Protein AF-A0A1G9QWI4-F1 (afdb_monomer_lite)

Foldseek 3Di:
DDDDDDDDDDDVRDDDDDDDDDDDPPPPPPDPPPDDDDDDDDDDDDDDDPVSVCVVVPDDDDPVVVVVPPDPQAEDEDCAPVPDDQADDASHWYANPVQRWIWGADPVVSDIDTPDGDCVPVDDCPPDDD

Secondary structure (DSSP, 8-state):
----------TTT-------------S-------------PPPPPPPPPHHHHHHHTT--S-HHHHHHHS----EEEESSGGGS-SSPPTT-EEEETTTTEEEEEETTTTEEEEEE--GGGS----PPP-

Sequence (130 aa):
MNELVGNLTDDTASITGNIEENTSFDSSLGAITKGDKGDKGDIGPAGANAYAIAKKNGFIGTESEWLASLHADSFFSYDSLYEFPNIGKFGVIYIDTGSNKTYRWDSENRKYFCVGSDYSDIGVINGGKA

Organism: NCBI:txid349095

pLDDT: mean 74.05, std 20.08, range [32.97, 96.44]

Radius of gyration: 39.09 Å; chains: 1; bounding box: 68×105×40 Å

Structure (mmCIF, N/CA/C/O backbone):
data_AF-A0A1G9QWI4-F1
#
_entry.id   AF-A0A1G9QWI4-F1
#
loop_
_atom_site.group_PDB
_atom_site.id
_atom_site.type_symbol
_atom_site.label_atom_id
_atom_site.label_alt_id
_atom_site.label_comp_id
_atom_site.label_asym_id
_atom_site.label_entity_id
_atom_site.label_seq_id
_atom_site.pdbx_PDB_ins_code
_atom_site.Cartn_x
_atom_site.Cartn_y
_atom_site.Cartn_z
_atom_site.occupancy
_atom_site.B_iso_or_equiv
_atom_site.auth_seq_id
_atom_site.auth_comp_id
_atom_site.auth_asym_id
_atom_site.auth_atom_id
_atom_site.pdbx_PDB_model_num
ATOM 1 N N . MET A 1 1 ? 49.240 -89.897 6.640 1.00 35.22 1 MET A N 1
ATOM 2 C CA . MET A 1 1 ? 50.177 -88.759 6.526 1.00 35.22 1 MET A CA 1
ATOM 3 C C . MET A 1 1 ? 49.538 -87.578 7.230 1.00 35.22 1 MET A C 1
ATOM 5 O O . MET A 1 1 ? 48.318 -87.545 7.242 1.00 35.22 1 MET A O 1
ATOM 9 N N . ASN A 1 2 ? 50.375 -86.729 7.827 1.00 35.69 2 ASN A N 1
ATOM 10 C CA . ASN A 1 2 ? 50.192 -85.384 8.395 1.00 35.69 2 ASN A CA 1
ATOM 11 C C . ASN A 1 2 ? 48.796 -84.744 8.521 1.00 35.69 2 ASN A C 1
ATOM 13 O O . ASN A 1 2 ? 47.988 -84.857 7.609 1.00 35.69 2 ASN A O 1
ATOM 17 N N . GLU A 1 3 ? 48.505 -83.864 9.485 1.00 32.97 3 GLU A N 1
ATOM 18 C CA . GLU A 1 3 ? 49.065 -83.387 10.785 1.00 32.97 3 GLU A CA 1
ATOM 19 C C . GLU A 1 3 ? 48.497 -81.955 10.952 1.00 32.97 3 GLU A C 1
ATOM 21 O O . GLU A 1 3 ? 48.412 -81.257 9.946 1.00 32.97 3 GLU A O 1
ATOM 26 N N . LEU A 1 4 ? 48.193 -81.507 12.184 1.00 38.72 4 LEU A N 1
ATOM 27 C CA . LEU A 1 4 ? 47.705 -80.151 12.558 1.00 38.72 4 LEU A CA 1
ATOM 28 C C . LEU A 1 4 ? 46.364 -79.712 11.901 1.00 38.72 4 LEU A C 1
ATOM 30 O O . LEU A 1 4 ? 46.185 -79.790 10.694 1.00 38.72 4 LEU A O 1
ATOM 34 N N . VAL A 1 5 ? 45.305 -79.265 12.591 1.00 37.03 5 VAL A N 1
ATOM 35 C CA . VAL A 1 5 ? 45.060 -78.762 13.967 1.00 37.03 5 VAL A CA 1
ATOM 36 C C . VAL A 1 5 ? 45.597 -77.350 14.269 1.00 37.03 5 VAL A C 1
ATOM 38 O O . VAL A 1 5 ? 46.803 -77.151 14.367 1.00 37.03 5 VAL A O 1
ATOM 41 N N . GLY A 1 6 ? 44.665 -76.418 14.535 1.00 33.38 6 GLY A N 1
ATOM 42 C CA . GLY A 1 6 ? 44.889 -75.083 15.125 1.00 33.38 6 GLY A CA 1
ATOM 43 C C . GLY A 1 6 ? 44.715 -73.897 14.152 1.00 33.38 6 GLY A C 1
ATOM 44 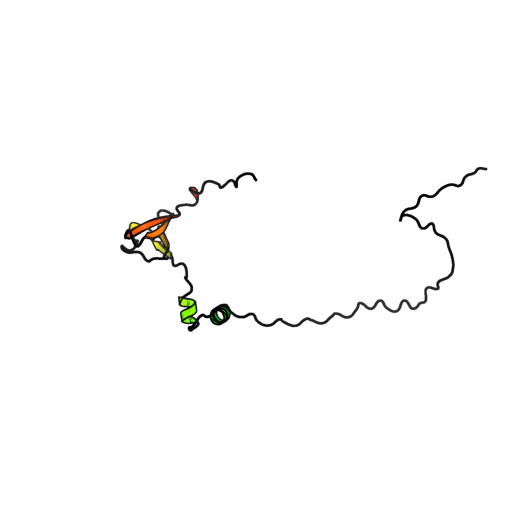O O . GLY A 1 6 ? 45.143 -73.986 13.008 1.00 33.38 6 GLY A O 1
ATOM 45 N N . ASN A 1 7 ? 44.121 -72.754 14.533 1.00 35.88 7 ASN A N 1
ATOM 46 C CA . ASN A 1 7 ? 43.330 -72.440 15.738 1.00 35.88 7 ASN A CA 1
ATOM 47 C C . ASN A 1 7 ? 42.361 -71.247 15.491 1.00 35.88 7 ASN A C 1
ATOM 49 O O . ASN A 1 7 ? 42.509 -70.524 14.510 1.00 35.88 7 ASN A O 1
ATOM 53 N N . LEU A 1 8 ? 41.387 -71.056 16.389 1.00 44.28 8 LEU A N 1
ATOM 54 C CA . LEU A 1 8 ? 40.359 -70.002 16.404 1.00 44.28 8 LEU A CA 1
ATOM 55 C C . LEU A 1 8 ? 40.906 -68.587 16.701 1.00 44.28 8 LEU A C 1
ATOM 57 O O . LEU A 1 8 ? 41.891 -68.468 17.432 1.00 44.28 8 LEU A O 1
ATOM 61 N N . THR A 1 9 ? 40.150 -67.554 16.285 1.00 36.25 9 THR A N 1
ATOM 62 C CA . THR A 1 9 ? 39.983 -66.270 17.015 1.00 36.25 9 THR A CA 1
ATOM 63 C C . THR A 1 9 ? 38.593 -65.635 16.784 1.00 36.25 9 THR A C 1
ATOM 65 O O . THR A 1 9 ? 38.398 -64.908 15.814 1.00 36.25 9 THR A O 1
ATOM 68 N N . ASP A 1 10 ? 37.655 -65.906 17.691 1.00 41.47 10 ASP A N 1
ATOM 69 C CA . ASP A 1 10 ? 36.725 -64.971 18.358 1.00 41.47 10 ASP A CA 1
ATOM 70 C C . ASP A 1 10 ? 36.099 -63.780 17.578 1.00 41.47 10 ASP A C 1
ATOM 72 O O . ASP A 1 10 ? 35.538 -63.974 16.497 1.00 41.47 10 ASP A O 1
ATOM 76 N N . ASP A 1 11 ? 35.954 -62.627 18.257 1.00 44.84 11 ASP A N 1
ATOM 77 C CA . ASP A 1 11 ? 34.680 -61.872 18.341 1.00 44.84 11 ASP A CA 1
ATOM 78 C C . ASP A 1 11 ? 33.480 -62.833 18.624 1.00 44.84 11 ASP A C 1
ATOM 80 O O . ASP A 1 11 ? 33.715 -63.965 19.034 1.00 44.84 11 ASP A O 1
ATOM 84 N N . THR A 1 12 ? 32.170 -62.569 18.536 1.00 55.62 12 THR A N 1
ATOM 85 C CA . THR A 1 12 ? 31.310 -61.467 18.039 1.00 55.62 12 THR A CA 1
ATOM 86 C C . THR A 1 12 ? 31.007 -61.280 16.529 1.00 55.62 12 THR A C 1
ATOM 88 O O . THR A 1 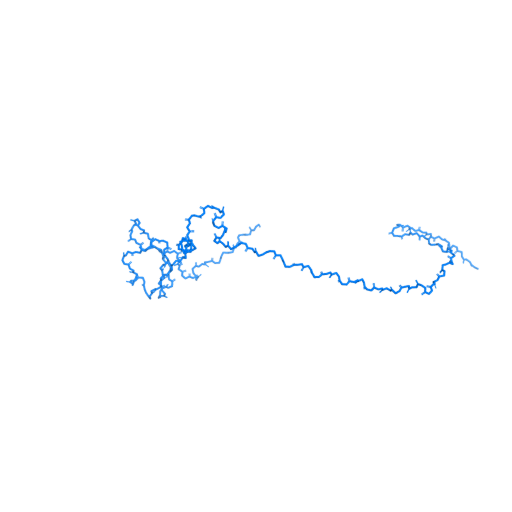12 ? 30.211 -60.405 16.205 1.00 55.62 12 THR A O 1
ATOM 91 N N . ALA A 1 13 ? 31.475 -62.037 15.530 1.00 48.34 13 ALA A N 1
ATOM 92 C CA . ALA A 1 13 ? 32.462 -63.115 15.493 1.00 48.34 13 ALA A CA 1
ATOM 93 C C . ALA A 1 13 ? 31.898 -64.488 15.893 1.00 48.34 13 ALA A C 1
ATOM 95 O O . ALA A 1 13 ? 30.806 -64.880 15.477 1.00 48.34 13 ALA A O 1
ATOM 96 N N . SER A 1 14 ? 32.684 -65.246 16.653 1.00 53.56 14 SER A N 1
ATOM 97 C CA . SER A 1 14 ? 32.444 -66.656 16.952 1.00 53.56 14 SER A CA 1
ATOM 98 C C . SER A 1 14 ? 31.492 -66.898 18.133 1.00 53.56 14 SER A C 1
ATOM 100 O O . SER A 1 14 ? 31.724 -66.450 19.250 1.00 53.56 14 SER A O 1
ATOM 102 N N . ILE A 1 15 ? 30.517 -67.787 17.932 1.00 45.94 15 ILE A N 1
ATOM 103 C CA . ILE A 1 15 ? 30.419 -68.969 18.800 1.00 45.94 15 ILE A CA 1
ATOM 104 C C . ILE A 1 15 ? 30.689 -70.164 17.890 1.00 45.94 15 ILE A C 1
ATOM 106 O O . ILE A 1 15 ? 29.930 -70.432 16.959 1.00 45.94 15 ILE A O 1
ATOM 110 N N . THR A 1 16 ? 31.814 -70.842 18.113 1.00 41.06 16 THR A N 1
ATOM 111 C CA . THR A 1 16 ? 32.189 -72.035 17.348 1.00 41.06 16 THR A CA 1
ATOM 112 C C . THR A 1 16 ? 31.158 -73.129 17.601 1.00 41.06 16 THR A C 1
ATOM 114 O O . THR A 1 16 ? 30.906 -73.495 18.746 1.00 41.06 16 THR A O 1
ATOM 117 N N . GLY A 1 17 ? 30.521 -73.608 16.535 1.00 48.50 17 GLY A N 1
ATOM 118 C CA . GLY A 1 17 ? 29.374 -74.498 16.663 1.00 48.50 17 GLY A CA 1
ATOM 119 C C . GLY A 1 17 ? 29.733 -75.907 17.132 1.00 48.50 17 GLY A C 1
ATOM 120 O O . GLY A 1 17 ? 30.796 -76.430 16.810 1.00 48.50 17 GLY A O 1
ATOM 121 N N . ASN A 1 18 ? 28.765 -76.538 17.791 1.00 42.44 18 ASN A N 1
ATOM 122 C CA . ASN A 1 18 ? 28.337 -77.904 17.494 1.00 42.44 18 ASN A CA 1
ATOM 123 C C . ASN A 1 18 ? 26.785 -77.915 17.501 1.00 42.44 18 ASN A C 1
ATOM 125 O O . ASN A 1 18 ? 26.181 -76.992 18.046 1.00 42.44 18 ASN A O 1
ATOM 129 N N . ILE A 1 19 ? 26.090 -78.741 16.702 1.00 52.41 19 ILE A N 1
ATOM 130 C CA . ILE A 1 19 ? 25.562 -80.074 17.094 1.00 52.41 19 ILE A CA 1
ATOM 131 C C . ILE A 1 19 ? 25.027 -80.018 18.552 1.00 52.41 19 ILE A C 1
ATOM 133 O O . ILE A 1 19 ? 25.783 -79.708 19.464 1.00 52.41 19 ILE A O 1
ATOM 137 N N . GLU A 1 20 ? 23.734 -80.211 18.835 1.00 44.50 20 GLU A N 1
ATOM 138 C CA . GLU A 1 20 ? 23.021 -81.490 18.676 1.00 44.50 20 GLU A CA 1
ATOM 139 C C . GLU A 1 20 ? 21.475 -81.382 18.603 1.00 44.50 20 GLU A C 1
ATOM 141 O O . GLU A 1 20 ? 20.886 -80.324 18.787 1.00 44.50 20 GLU A O 1
ATOM 146 N N . GLU A 1 21 ? 20.855 -82.531 18.306 1.00 41.28 21 GLU A N 1
ATOM 147 C CA . GLU A 1 21 ? 19.443 -82.908 18.510 1.00 41.28 21 GLU A CA 1
ATOM 148 C C . GLU A 1 21 ? 18.291 -82.111 17.846 1.00 41.28 21 GLU A C 1
ATOM 150 O O . GLU A 1 21 ? 17.781 -81.102 18.320 1.00 41.28 21 GLU A O 1
ATOM 155 N N . ASN A 1 22 ? 17.732 -82.751 16.810 1.00 52.22 22 ASN A N 1
ATOM 156 C CA . ASN A 1 22 ? 16.333 -83.205 16.812 1.00 52.22 22 ASN A CA 1
ATOM 157 C C . ASN A 1 22 ? 15.254 -82.200 17.275 1.00 52.22 22 ASN A C 1
ATOM 159 O O . ASN A 1 22 ? 14.588 -82.401 18.291 1.00 52.22 22 ASN A O 1
ATOM 163 N N . THR A 1 23 ? 14.980 -81.185 16.454 1.00 42.31 23 THR A N 1
ATOM 164 C CA . THR A 1 23 ? 13.684 -80.491 16.481 1.00 42.31 23 THR A CA 1
ATOM 165 C C . THR A 1 23 ? 12.897 -80.790 15.210 1.00 42.31 23 THR A C 1
ATOM 167 O O . THR A 1 23 ? 13.210 -80.320 14.117 1.00 42.31 23 THR A O 1
ATOM 170 N N . SER A 1 24 ? 11.857 -81.611 15.364 1.00 50.69 24 SER A N 1
ATOM 171 C CA . SER A 1 24 ? 10.860 -81.879 14.332 1.00 50.69 24 SER A CA 1
ATOM 172 C C . SER A 1 24 ? 10.283 -80.571 13.791 1.00 50.69 24 SER A C 1
ATOM 174 O O . SER A 1 24 ? 9.655 -79.822 14.540 1.00 50.69 24 SER A O 1
ATOM 176 N N . PHE A 1 25 ? 10.411 -80.331 12.485 1.00 50.22 25 PHE A N 1
ATOM 177 C CA . PHE A 1 25 ? 9.554 -79.362 11.804 1.00 50.22 25 PHE A CA 1
ATOM 178 C C . PHE A 1 25 ? 8.142 -79.944 11.721 1.00 50.22 25 PHE A C 1
ATOM 180 O O . PHE A 1 25 ? 7.786 -80.641 10.771 1.00 50.22 25 PHE A O 1
ATOM 187 N N . ASP A 1 26 ? 7.358 -79.690 12.768 1.00 52.47 26 ASP A N 1
ATOM 188 C CA . ASP A 1 26 ? 5.923 -79.926 12.760 1.00 52.47 26 ASP A CA 1
ATOM 189 C C . ASP A 1 26 ? 5.293 -79.185 11.569 1.00 52.47 26 ASP A C 1
ATOM 191 O O . ASP A 1 26 ? 5.555 -78.008 11.315 1.00 52.47 26 ASP A O 1
ATOM 195 N N . SER A 1 27 ? 4.412 -79.896 10.869 1.00 50.78 27 SER A N 1
ATOM 196 C CA . SER A 1 27 ? 3.423 -79.369 9.929 1.00 50.78 27 SER A CA 1
ATOM 197 C C . SER A 1 27 ? 2.663 -78.123 10.410 1.00 50.78 27 SER A C 1
ATOM 199 O O . SER A 1 27 ? 2.162 -77.369 9.576 1.00 50.78 27 SER A O 1
ATOM 201 N N . SER A 1 28 ? 2.615 -77.864 11.720 1.00 54.19 28 SER A N 1
ATOM 202 C CA . SER A 1 28 ? 2.147 -76.622 12.344 1.00 54.19 28 SER A CA 1
ATOM 203 C C . SER A 1 28 ? 3.071 -75.407 12.111 1.00 54.19 28 SER A C 1
ATOM 205 O O . SER A 1 28 ? 3.272 -74.567 12.990 1.00 54.19 28 SER A O 1
ATOM 207 N N . LEU A 1 29 ? 3.524 -75.207 10.867 1.00 50.19 29 LEU A N 1
ATOM 208 C CA . LEU A 1 29 ? 3.695 -73.858 10.315 1.00 50.19 29 LEU A CA 1
ATOM 209 C C . LEU A 1 29 ? 2.299 -73.248 10.104 1.00 50.19 29 LEU A C 1
ATOM 211 O O . LEU A 1 29 ? 1.847 -73.010 8.981 1.00 50.19 29 LEU A O 1
ATOM 215 N N . GLY A 1 30 ? 1.597 -73.046 11.227 1.00 49.97 30 GLY A N 1
ATOM 216 C CA . GLY A 1 30 ? 0.297 -72.398 11.293 1.00 49.97 30 GLY A CA 1
ATOM 217 C C . GLY A 1 30 ? 0.368 -71.085 10.530 1.00 49.97 30 GLY A C 1
ATOM 218 O O . GLY A 1 30 ? 1.342 -70.344 10.674 1.00 49.97 30 GLY A O 1
ATOM 219 N N . ALA A 1 31 ? -0.614 -70.868 9.652 1.00 52.22 31 ALA A N 1
ATOM 220 C CA . ALA A 1 31 ? -0.507 -69.901 8.568 1.00 52.22 31 ALA A CA 1
ATOM 221 C C . ALA A 1 31 ? 0.073 -68.567 9.051 1.00 52.22 31 ALA A C 1
ATOM 223 O O . ALA A 1 31 ? -0.434 -67.983 10.008 1.00 52.22 31 ALA A O 1
ATOM 224 N N . ILE A 1 32 ? 1.101 -68.073 8.352 1.00 51.06 32 ILE A N 1
ATOM 225 C CA . ILE A 1 32 ? 1.637 -66.717 8.520 1.00 51.06 32 ILE A CA 1
ATOM 226 C C . ILE A 1 32 ? 0.595 -65.700 8.040 1.00 51.06 32 ILE A C 1
ATOM 228 O O . ILE A 1 32 ? 0.705 -65.087 6.977 1.00 51.06 32 ILE A O 1
ATOM 232 N N . THR A 1 33 ? -0.472 -65.571 8.827 1.00 48.81 33 THR A N 1
ATOM 233 C CA . THR A 1 33 ? -1.579 -64.656 8.618 1.00 48.81 33 THR A CA 1
ATOM 234 C C . THR A 1 33 ? -1.020 -63.251 8.641 1.00 48.81 33 THR A C 1
ATOM 236 O O . THR A 1 33 ? -0.594 -62.747 9.682 1.00 48.81 33 THR A O 1
ATOM 239 N N . LYS A 1 34 ? -1.016 -62.622 7.467 1.00 66.06 34 LYS A N 1
ATOM 240 C CA . LYS A 1 34 ? -0.774 -61.193 7.319 1.00 66.06 34 LYS A CA 1
ATOM 241 C C . LYS A 1 34 ? -1.714 -60.466 8.280 1.00 66.06 34 LYS A C 1
ATOM 243 O O . LYS A 1 34 ? -2.921 -60.507 8.064 1.00 66.06 34 LYS A O 1
ATOM 248 N N . GLY A 1 35 ? -1.145 -59.869 9.329 1.00 67.12 35 GLY A N 1
ATOM 249 C CA . GLY A 1 35 ? -1.910 -59.248 10.408 1.00 67.12 35 GLY A CA 1
ATOM 250 C C . GLY A 1 35 ? -2.945 -58.263 9.874 1.00 67.12 35 GLY A C 1
ATOM 251 O O . GLY A 1 35 ? -2.697 -57.589 8.865 1.00 67.12 35 GLY A O 1
ATOM 252 N N . ASP A 1 36 ? -4.101 -58.223 10.535 1.00 76.75 36 ASP A N 1
ATOM 253 C CA . ASP A 1 36 ? -5.253 -57.465 10.068 1.00 76.75 36 ASP A CA 1
ATOM 254 C C . ASP A 1 36 ? -4.907 -56.003 9.796 1.00 76.75 36 ASP A C 1
ATOM 256 O O . ASP A 1 36 ? -4.089 -55.367 10.472 1.00 76.75 36 ASP A O 1
ATOM 260 N N . LYS A 1 37 ? -5.541 -55.454 8.758 1.00 79.12 37 LYS A N 1
ATOM 261 C CA . LYS A 1 37 ? -5.349 -54.056 8.397 1.00 79.12 37 LYS A CA 1
ATOM 262 C C . LYS A 1 37 ? -5.927 -53.183 9.511 1.00 79.12 37 LYS A C 1
ATOM 264 O O . LYS A 1 37 ? -7.137 -53.004 9.568 1.00 79.12 37 LYS A O 1
ATOM 269 N N . GLY A 1 38 ? -5.041 -52.591 10.313 1.00 76.75 38 GLY A N 1
ATOM 270 C CA . GLY A 1 38 ? -5.408 -51.605 11.328 1.00 76.75 38 GLY A CA 1
ATOM 271 C C . GLY A 1 38 ? -6.305 -50.496 10.768 1.00 76.75 38 GLY A C 1
ATOM 272 O O . GLY A 1 38 ? -6.151 -50.074 9.610 1.00 76.75 38 GLY A O 1
ATOM 273 N N . ASP A 1 39 ? -7.248 -50.070 11.607 1.00 84.12 39 ASP A N 1
ATOM 274 C CA . ASP A 1 39 ? -8.357 -49.200 11.236 1.00 84.12 39 ASP A CA 1
ATOM 275 C C . ASP A 1 39 ? -7.923 -47.866 10.623 1.00 84.12 39 ASP A C 1
ATOM 277 O O . ASP A 1 39 ? -6.827 -47.337 10.840 1.00 84.12 39 ASP A O 1
ATOM 281 N N . LYS A 1 40 ? -8.829 -47.287 9.833 1.00 83.31 40 LYS A N 1
ATOM 282 C CA . LYS A 1 40 ? -8.659 -45.930 9.326 1.00 83.31 40 LYS A CA 1
ATOM 283 C C . LYS A 1 40 ? -8.826 -44.951 10.491 1.00 83.31 40 LYS A C 1
ATOM 285 O O . LYS A 1 40 ? -9.944 -44.735 10.939 1.00 83.31 40 LYS A O 1
ATOM 290 N N . GLY A 1 41 ? -7.730 -44.314 10.903 1.00 80.12 41 GLY A N 1
ATOM 291 C CA . GLY A 1 41 ? -7.772 -43.215 11.868 1.00 80.12 41 GLY A CA 1
ATOM 292 C C . GLY A 1 41 ? -8.710 -42.080 11.435 1.00 80.12 41 GLY A C 1
ATOM 293 O O . GLY A 1 41 ? -8.812 -41.760 10.240 1.00 80.12 41 GLY A O 1
ATOM 294 N N . ASP A 1 42 ? -9.385 -41.498 12.425 1.00 85.81 42 ASP A N 1
ATOM 295 C CA . ASP A 1 42 ? -10.395 -40.455 12.254 1.00 85.81 42 ASP A CA 1
ATOM 296 C C . ASP A 1 42 ? -9.851 -39.162 11.635 1.00 85.81 42 ASP A C 1
ATOM 298 O O . ASP A 1 42 ? -8.655 -38.859 11.654 1.00 85.81 42 ASP A O 1
ATOM 302 N N . ILE A 1 43 ? -10.768 -38.362 11.089 1.00 81.88 43 ILE A N 1
ATOM 303 C CA . ILE A 1 43 ? -10.463 -37.011 10.618 1.00 81.88 43 ILE A CA 1
ATOM 304 C C . ILE A 1 43 ? -10.325 -36.099 11.843 1.00 81.88 43 ILE A C 1
ATOM 306 O O . ILE A 1 43 ? -11.260 -35.963 12.631 1.00 81.88 43 ILE A O 1
ATOM 310 N N . GLY A 1 44 ? -9.160 -35.464 11.994 1.00 76.38 44 GLY A N 1
ATOM 311 C CA . GLY A 1 44 ? -8.913 -34.498 13.068 1.00 76.38 44 GLY A CA 1
ATOM 312 C C . GLY A 1 44 ? -9.865 -33.289 13.018 1.00 76.38 44 GLY A C 1
ATOM 313 O O . GLY A 1 44 ? -10.403 -32.969 11.955 1.00 76.38 44 GLY A O 1
ATOM 314 N N . PRO A 1 45 ? -10.082 -32.597 14.151 1.00 74.31 45 PRO A N 1
ATOM 315 C CA . PRO A 1 45 ? -11.023 -31.484 14.229 1.00 74.31 45 PRO A CA 1
ATOM 316 C C . PRO A 1 45 ? -10.637 -30.337 13.287 1.00 74.31 45 PRO A C 1
ATOM 318 O O . PRO A 1 45 ? -9.457 -30.038 13.092 1.00 74.31 45 PRO A O 1
ATOM 321 N N . ALA A 1 46 ? -11.646 -29.657 12.736 1.00 77.06 46 ALA A N 1
ATOM 322 C CA . ALA A 1 46 ? -11.438 -28.488 11.889 1.00 77.06 46 ALA A CA 1
ATOM 323 C C . ALA A 1 46 ? -10.709 -27.368 12.657 1.00 77.06 46 ALA A C 1
ATOM 325 O O . ALA A 1 46 ? -11.085 -27.015 13.776 1.00 77.06 46 ALA A O 1
ATOM 326 N N . GLY A 1 47 ? -9.670 -26.800 12.041 1.00 75.06 47 GLY A N 1
ATOM 327 C CA . GLY A 1 47 ? -8.919 -25.684 12.613 1.00 75.06 47 GLY A CA 1
ATOM 328 C C . GLY A 1 47 ? -9.754 -24.403 12.709 1.00 75.06 47 GLY A C 1
ATOM 329 O O . GLY A 1 47 ? -10.619 -24.143 11.873 1.00 75.06 47 GLY A O 1
ATOM 330 N N . ALA A 1 48 ? -9.474 -23.576 13.718 1.00 79.25 48 ALA A N 1
ATOM 331 C CA . ALA A 1 48 ? -10.087 -22.255 13.839 1.00 79.25 48 ALA A CA 1
ATOM 332 C C . ALA A 1 48 ? -9.649 -21.341 12.680 1.00 79.25 48 ALA A C 1
ATOM 334 O O . ALA A 1 48 ? -8.468 -21.293 12.337 1.00 79.25 48 ALA A O 1
ATOM 335 N N . ASN A 1 49 ? -10.589 -20.586 12.102 1.00 85.25 49 ASN A N 1
ATOM 336 C CA . ASN A 1 49 ? -10.267 -19.604 11.067 1.00 85.25 49 ASN A CA 1
ATOM 337 C C . ASN A 1 49 ? -9.556 -18.365 11.657 1.00 85.25 49 ASN A C 1
ATOM 339 O O . ASN A 1 49 ? -9.577 -18.120 12.867 1.00 85.25 49 ASN A O 1
ATOM 343 N N . ALA A 1 50 ? -8.911 -17.574 10.796 1.00 87.44 50 ALA A N 1
ATOM 344 C CA . ALA A 1 50 ? -8.080 -16.445 11.219 1.00 87.44 50 ALA A CA 1
ATOM 345 C C . ALA A 1 50 ? -8.860 -15.374 12.014 1.00 87.44 50 ALA A C 1
ATOM 347 O O . ALA A 1 50 ? -8.340 -14.841 12.993 1.00 87.44 50 ALA A O 1
ATOM 348 N N . TYR A 1 51 ? -10.126 -15.125 11.668 1.00 88.31 51 TYR A N 1
ATOM 349 C CA . TYR A 1 51 ? -11.016 -14.214 12.398 1.00 88.31 51 TYR A CA 1
ATOM 350 C C . TYR A 1 51 ? -11.376 -14.730 13.807 1.00 88.31 51 TYR A C 1
ATOM 352 O O . TYR A 1 51 ? -11.367 -13.965 14.774 1.00 88.31 51 TYR A O 1
ATOM 360 N N . ALA A 1 52 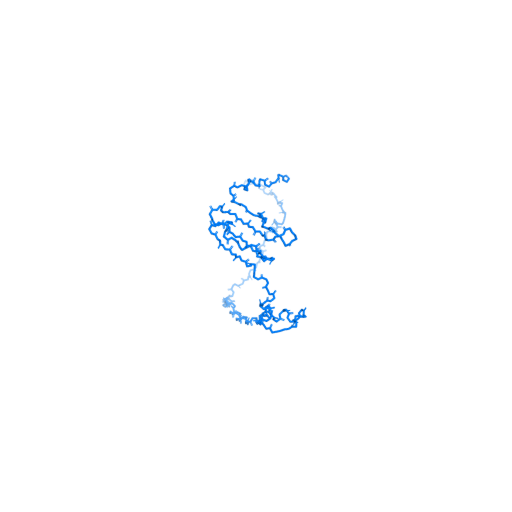? -11.622 -16.034 13.970 1.00 89.38 52 ALA A N 1
ATOM 361 C CA . ALA A 1 52 ? -11.838 -16.648 15.282 1.00 89.38 52 ALA A CA 1
ATOM 362 C C . ALA A 1 52 ? -10.575 -16.585 16.162 1.00 89.38 52 ALA A C 1
ATOM 364 O O . ALA A 1 52 ? -10.675 -16.352 17.369 1.00 89.38 52 ALA A O 1
ATOM 365 N N . ILE A 1 53 ? -9.387 -16.722 15.562 1.00 91.00 53 ILE A N 1
ATOM 366 C CA . ILE A 1 53 ? -8.101 -16.508 16.245 1.00 91.00 53 ILE A CA 1
ATOM 367 C C . ILE A 1 53 ? -7.944 -15.031 16.645 1.00 91.00 53 ILE A C 1
ATOM 369 O O . ILE A 1 53 ? -7.588 -14.751 17.788 1.00 91.00 53 ILE A O 1
ATOM 373 N N . ALA A 1 54 ? -8.280 -14.084 15.763 1.00 89.81 54 ALA A N 1
ATOM 374 C CA . ALA A 1 54 ? -8.252 -12.655 16.076 1.00 89.81 54 ALA A CA 1
ATOM 375 C C . ALA A 1 54 ? -9.168 -12.311 17.265 1.00 89.81 54 ALA A C 1
ATOM 377 O O . ALA A 1 54 ? -8.720 -11.657 18.207 1.00 89.81 54 ALA A O 1
ATOM 378 N N . LYS A 1 55 ? -10.409 -12.823 17.290 1.00 91.12 55 LYS A N 1
ATOM 379 C CA . LYS A 1 55 ? -11.319 -12.680 18.443 1.00 91.12 55 LYS A CA 1
ATOM 380 C C . LYS A 1 55 ? -10.742 -13.258 19.730 1.00 91.12 55 LYS A C 1
ATOM 382 O O . LYS A 1 55 ? -10.783 -12.596 20.763 1.00 91.12 55 LYS A O 1
ATOM 387 N N . LYS A 1 56 ? -10.176 -14.470 19.677 1.00 91.81 56 LYS A N 1
ATOM 388 C CA . LYS A 1 56 ? -9.522 -15.103 20.835 1.00 91.81 56 LYS A CA 1
ATOM 389 C C . LYS A 1 56 ? -8.370 -14.248 21.384 1.00 91.81 56 LYS A C 1
ATOM 391 O O . LYS A 1 56 ? -8.157 -14.227 22.591 1.00 91.81 56 LYS A O 1
ATOM 396 N N . ASN A 1 57 ? -7.682 -13.518 20.509 1.00 91.88 57 ASN A N 1
ATOM 397 C CA . ASN A 1 57 ? -6.588 -12.610 20.847 1.00 91.88 57 ASN A CA 1
ATOM 398 C C . ASN A 1 57 ? -7.055 -11.172 21.176 1.00 91.88 57 ASN A C 1
ATOM 400 O O . ASN A 1 57 ? -6.221 -10.278 21.284 1.00 91.88 57 ASN A O 1
ATOM 404 N N . GLY A 1 58 ? -8.363 -10.938 21.352 1.00 92.25 58 GLY A N 1
ATOM 405 C CA . GLY A 1 58 ? -8.912 -9.657 21.811 1.00 92.25 58 GLY A CA 1
ATOM 406 C C . GLY A 1 58 ? -9.439 -8.714 20.724 1.00 92.25 58 GLY A C 1
ATOM 407 O O . GLY A 1 58 ? -9.769 -7.575 21.042 1.00 92.25 58 GLY A O 1
ATOM 408 N N . PHE A 1 59 ? -9.560 -9.145 19.462 1.00 92.81 59 PHE A N 1
ATOM 409 C CA . PHE A 1 59 ? -10.221 -8.335 18.432 1.00 92.81 59 PHE A CA 1
ATOM 410 C C . PHE A 1 59 ? -11.723 -8.181 18.726 1.00 92.81 59 PHE A C 1
ATOM 412 O O . PHE A 1 59 ? -12.464 -9.168 18.776 1.00 92.81 59 PHE A O 1
ATOM 419 N N . ILE A 1 60 ? -12.180 -6.934 18.865 1.00 92.94 60 ILE A N 1
ATOM 420 C CA . ILE A 1 60 ? -13.587 -6.574 19.077 1.00 92.94 60 ILE A CA 1
ATOM 421 C C . ILE A 1 60 ? -14.133 -5.988 17.771 1.00 92.94 60 ILE A C 1
ATOM 423 O O . ILE A 1 60 ? -13.793 -4.868 17.406 1.00 92.94 60 ILE A O 1
ATOM 427 N N . GLY A 1 61 ? -14.979 -6.753 17.077 1.00 91.06 61 GLY A N 1
ATOM 428 C CA . GLY A 1 61 ? -15.630 -6.330 15.835 1.00 91.06 61 GLY A CA 1
ATOM 429 C C . GLY A 1 61 ? -16.230 -7.485 15.026 1.00 91.06 61 GLY A C 1
ATOM 430 O O . GLY A 1 61 ? -16.086 -8.673 15.356 1.00 91.06 61 GLY A O 1
ATOM 431 N N . THR A 1 62 ? -16.911 -7.132 13.941 1.00 93.44 62 THR A N 1
ATOM 432 C CA . THR A 1 62 ? -17.416 -8.043 12.903 1.00 93.44 62 THR A CA 1
ATOM 433 C C . THR A 1 62 ? -16.292 -8.574 12.006 1.00 93.44 62 THR A C 1
ATOM 435 O 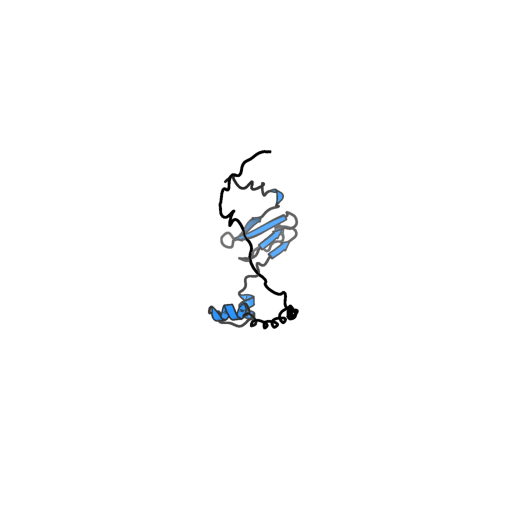O . THR A 1 62 ? -15.155 -8.109 12.052 1.00 93.44 62 THR A O 1
ATOM 438 N N . GLU A 1 63 ? -16.603 -9.575 11.180 1.00 89.44 63 GLU A N 1
ATOM 439 C CA . GLU A 1 63 ? -15.652 -10.124 10.206 1.00 89.44 63 GLU A CA 1
ATOM 440 C C . GLU A 1 63 ? -15.326 -9.100 9.112 1.00 89.44 63 GLU A C 1
ATOM 442 O O . GLU A 1 63 ? -14.189 -9.020 8.664 1.00 89.44 63 GLU A O 1
ATOM 447 N N . SER A 1 64 ? -16.290 -8.242 8.759 1.00 86.50 64 SER A N 1
ATOM 448 C CA . SER A 1 64 ? -16.082 -7.137 7.819 1.00 86.50 64 SER A CA 1
ATOM 449 C C . SER A 1 64 ? -15.125 -6.079 8.374 1.00 86.50 64 SER A C 1
ATOM 451 O O . SER A 1 64 ? -14.262 -5.602 7.644 1.00 86.50 64 SER A O 1
ATOM 453 N N . GLU A 1 65 ? -15.244 -5.721 9.656 1.00 86.31 65 GLU A N 1
ATOM 454 C CA . GLU A 1 65 ? -14.307 -4.800 10.318 1.00 86.31 65 GLU A CA 1
ATOM 455 C C . GLU A 1 65 ? -12.919 -5.431 10.479 1.00 86.31 65 GLU A C 1
ATOM 457 O O . GLU A 1 65 ? -11.913 -4.746 10.312 1.00 86.31 65 GLU A O 1
ATOM 462 N N . TRP A 1 66 ? -12.847 -6.742 10.738 1.00 89.62 66 TRP A N 1
ATOM 463 C CA . TRP A 1 66 ? -11.574 -7.462 10.767 1.00 89.62 66 TRP A CA 1
ATOM 464 C C . TRP A 1 66 ? -10.891 -7.447 9.396 1.00 89.62 66 TRP A C 1
ATOM 466 O O . TRP A 1 66 ? -9.739 -7.030 9.304 1.00 89.62 66 TRP A O 1
ATOM 476 N N . LEU A 1 67 ? -11.607 -7.808 8.327 1.00 85.25 67 LEU A N 1
ATOM 477 C CA . LEU A 1 67 ? -11.100 -7.766 6.951 1.00 85.25 67 LEU A CA 1
ATOM 478 C C . LEU A 1 67 ? -10.682 -6.348 6.528 1.00 85.25 67 LEU A C 1
ATOM 480 O O . LEU A 1 67 ? -9.658 -6.201 5.872 1.00 85.25 67 LEU A O 1
ATOM 484 N N . ALA A 1 68 ? -11.410 -5.309 6.948 1.00 80.81 68 ALA A N 1
ATOM 485 C CA . ALA A 1 68 ? -11.035 -3.912 6.713 1.00 80.81 68 ALA A CA 1
ATOM 486 C C . ALA A 1 68 ? -9.815 -3.451 7.540 1.00 80.81 68 ALA A C 1
ATOM 488 O O . ALA A 1 68 ? -9.128 -2.514 7.140 1.00 80.81 68 ALA A O 1
ATOM 489 N N . SER A 1 69 ? -9.533 -4.099 8.678 1.00 81.62 69 SER A N 1
ATOM 490 C CA . SER A 1 69 ? -8.323 -3.854 9.481 1.00 81.62 69 SER A CA 1
ATOM 491 C C . SER A 1 69 ? -7.075 -4.556 8.932 1.00 81.62 69 SER A C 1
ATOM 493 O O . SER A 1 69 ? -5.955 -4.171 9.270 1.00 81.62 69 SER A O 1
ATOM 495 N N . LEU A 1 70 ? -7.239 -5.565 8.067 1.00 83.56 70 LEU A N 1
ATOM 496 C CA . LEU A 1 70 ? -6.121 -6.160 7.345 1.00 83.56 70 LEU A CA 1
ATOM 497 C C . LEU A 1 70 ? -5.629 -5.158 6.299 1.00 83.56 70 LEU A C 1
ATOM 499 O O . LEU A 1 70 ? -6.332 -4.844 5.339 1.00 83.56 70 LEU A O 1
ATOM 503 N N . HIS A 1 71 ? -4.399 -4.677 6.468 1.00 69.31 71 HIS A N 1
ATOM 504 C CA . HIS A 1 71 ? -3.737 -3.855 5.463 1.00 69.31 71 HIS A CA 1
ATOM 505 C C . HIS A 1 71 ? -3.482 -4.687 4.199 1.00 69.31 71 HIS A C 1
ATOM 507 O O . HIS A 1 71 ? -2.455 -5.349 4.066 1.00 69.31 71 HIS A O 1
ATOM 513 N N . ALA A 1 72 ? -4.413 -4.633 3.248 1.00 61.75 72 ALA A N 1
ATOM 514 C CA . ALA A 1 72 ? -4.098 -4.923 1.862 1.00 61.75 72 ALA A CA 1
ATOM 515 C C . ALA A 1 72 ? -3.176 -3.800 1.365 1.00 61.75 72 ALA A C 1
ATOM 517 O O . ALA A 1 72 ? -3.644 -2.671 1.180 1.00 61.75 72 ALA A O 1
ATOM 518 N N . ASP A 1 73 ? -1.882 -4.102 1.193 1.00 66.19 73 ASP A N 1
ATOM 519 C CA . ASP A 1 73 ? -0.874 -3.192 0.629 1.00 66.19 73 ASP A CA 1
ATOM 520 C C . ASP A 1 73 ? -1.347 -2.706 -0.746 1.00 66.19 73 ASP A C 1
ATOM 522 O O . ASP A 1 73 ? -1.187 -3.358 -1.779 1.00 66.19 73 ASP A O 1
ATOM 526 N N . SER A 1 74 ? -2.026 -1.564 -0.732 1.00 81.75 74 SER A N 1
ATOM 527 C CA . SER A 1 74 ? -2.764 -1.065 -1.880 1.00 81.75 74 SER A CA 1
ATOM 528 C C . SER A 1 74 ? -1.789 -0.358 -2.804 1.00 81.75 74 SER A C 1
ATOM 530 O O . SER A 1 74 ? -1.097 0.571 -2.382 1.00 81.75 74 SER A O 1
ATOM 532 N N . PHE A 1 75 ? -1.741 -0.786 -4.062 1.00 86.06 75 PHE A N 1
ATOM 533 C CA . PHE A 1 75 ? -0.922 -0.154 -5.084 1.00 86.06 75 PHE A CA 1
ATOM 534 C C . PHE A 1 75 ? -1.783 0.482 -6.176 1.00 86.06 75 PHE A C 1
ATOM 536 O O . PHE A 1 75 ? -2.848 -0.027 -6.524 1.00 86.06 75 PHE A O 1
ATOM 543 N N . PHE A 1 76 ? -1.302 1.597 -6.720 1.00 92.25 76 PHE A N 1
ATOM 544 C CA . PHE A 1 76 ? -1.825 2.204 -7.941 1.00 92.25 76 PHE A CA 1
ATOM 545 C C . PHE A 1 76 ? -0.703 2.283 -8.972 1.00 92.25 76 PHE A C 1
ATOM 547 O O . PHE A 1 76 ? 0.419 2.660 -8.632 1.00 92.25 76 PHE A O 1
ATOM 554 N N . SER A 1 77 ? -1.021 1.953 -10.221 1.00 93.62 77 SER A N 1
ATOM 555 C CA . SER A 1 77 ? -0.100 2.041 -11.354 1.00 93.62 77 SER A CA 1
ATOM 556 C C . SER A 1 77 ? -0.560 3.128 -12.319 1.00 93.62 77 SER A C 1
ATOM 558 O O . SER A 1 77 ? -1.761 3.264 -12.556 1.00 93.62 77 SER A O 1
ATOM 560 N N . TYR A 1 78 ? 0.398 3.866 -12.869 1.00 94.62 78 TYR A N 1
ATOM 561 C CA . TYR A 1 78 ? 0.215 4.947 -13.836 1.00 94.62 78 TYR A CA 1
ATOM 562 C C . TYR A 1 78 ? 1.330 4.877 -14.882 1.00 94.62 78 TYR A C 1
ATOM 564 O O . TYR A 1 78 ? 2.429 4.422 -14.556 1.00 94.62 78 TYR A O 1
ATOM 572 N N . ASP A 1 79 ? 1.094 5.387 -16.092 1.00 96.44 79 ASP A N 1
ATOM 573 C CA . ASP A 1 79 ? 2.091 5.337 -17.172 1.00 96.44 79 ASP A CA 1
ATOM 574 C C . ASP A 1 79 ? 3.193 6.399 -17.015 1.00 96.44 79 ASP A C 1
ATOM 576 O O . ASP A 1 79 ? 4.213 6.356 -17.707 1.00 96.44 79 ASP A O 1
ATOM 580 N N . SER A 1 80 ? 3.039 7.326 -16.060 1.00 94.50 80 SER A N 1
ATOM 581 C CA . SER A 1 80 ? 4.108 8.221 -15.618 1.00 94.50 80 SER A CA 1
ATOM 582 C C . SER A 1 80 ? 3.912 8.748 -14.192 1.00 94.50 80 SER A C 1
ATOM 584 O O . SER A 1 80 ? 2.790 9.016 -13.759 1.00 94.50 80 SER A O 1
ATOM 586 N N . LEU A 1 81 ? 5.020 9.041 -13.499 1.00 92.38 81 LEU A N 1
ATOM 587 C CA . LEU A 1 81 ? 5.065 9.841 -12.264 1.00 92.38 81 LEU A CA 1
ATOM 588 C C . LEU A 1 81 ? 4.260 11.159 -12.344 1.00 92.38 81 LEU A C 1
ATOM 590 O O . LEU A 1 81 ? 3.755 11.628 -11.325 1.00 92.38 81 LEU A O 1
ATOM 594 N N . TYR A 1 82 ? 4.114 11.761 -13.532 1.00 94.19 82 TYR A N 1
ATOM 595 C CA . TYR A 1 82 ? 3.335 12.995 -13.724 1.00 94.19 82 TYR A CA 1
ATOM 596 C C . TYR A 1 82 ? 1.811 12.812 -13.608 1.00 94.19 82 TYR A C 1
ATOM 598 O O . TYR A 1 82 ? 1.094 13.801 -13.468 1.00 94.19 82 TYR A O 1
ATOM 606 N N . GLU A 1 83 ? 1.312 11.576 -13.652 1.00 96.06 83 GLU A N 1
ATOM 607 C CA . GLU A 1 83 ? -0.114 11.247 -13.511 1.00 96.06 83 GLU A CA 1
ATOM 608 C C . GLU A 1 83 ? -0.510 10.939 -12.056 1.00 96.06 83 GLU A C 1
ATOM 610 O O . GLU A 1 83 ? -1.697 10.815 -11.737 1.00 96.06 83 GLU A O 1
ATOM 615 N N . PHE A 1 84 ? 0.472 10.823 -11.153 1.00 95.94 84 PHE A N 1
ATOM 616 C CA . PHE A 1 84 ? 0.222 10.559 -9.739 1.00 95.94 84 PHE A CA 1
ATOM 617 C C . PHE A 1 84 ? -0.578 11.718 -9.108 1.00 95.94 84 PHE A C 1
ATOM 619 O O . PHE A 1 84 ? -0.341 12.890 -9.414 1.00 95.94 84 PHE A O 1
ATOM 626 N N . PRO A 1 85 ? -1.499 11.445 -8.164 1.00 95.50 85 PRO A N 1
ATOM 627 C CA . PRO A 1 85 ? -2.283 12.498 -7.531 1.00 95.50 85 PRO A CA 1
ATOM 628 C C . PRO A 1 85 ? -1.390 13.440 -6.711 1.00 95.50 85 PRO A C 1
ATOM 630 O O . PRO A 1 85 ? -0.529 12.986 -5.959 1.00 95.50 85 PRO A O 1
ATOM 633 N N . ASN A 1 86 ? -1.654 14.751 -6.786 1.00 94.75 86 ASN A N 1
ATOM 634 C CA . ASN A 1 86 ? -0.885 15.812 -6.104 1.00 94.75 86 ASN A CA 1
ATOM 635 C C . ASN A 1 86 ? -0.702 15.611 -4.584 1.00 94.75 86 ASN A C 1
ATOM 637 O O . ASN A 1 86 ? 0.195 16.199 -3.984 1.00 94.75 86 ASN A O 1
ATOM 641 N N . ILE A 1 87 ? -1.571 14.815 -3.954 1.00 94.69 87 ILE A N 1
ATOM 642 C CA . ILE A 1 87 ? -1.430 14.341 -2.578 1.00 94.69 87 ILE A CA 1
ATOM 643 C C . ILE A 1 87 ? -1.617 12.824 -2.599 1.00 94.69 87 ILE A C 1
ATOM 645 O O . ILE A 1 87 ? -2.699 12.330 -2.926 1.00 94.69 87 ILE A O 1
ATOM 649 N N . GLY A 1 88 ? -0.559 12.094 -2.255 1.00 92.12 88 GLY A N 1
ATOM 650 C CA . GLY A 1 88 ? -0.601 10.643 -2.110 1.00 92.12 88 GLY A CA 1
ATOM 651 C C . GLY A 1 88 ? -1.239 10.187 -0.796 1.00 92.12 88 GLY A C 1
ATOM 652 O O . GLY A 1 88 ? -1.515 10.972 0.113 1.00 92.12 88 GLY A O 1
ATOM 653 N N . LYS A 1 89 ? -1.473 8.879 -0.689 1.00 91.62 89 LYS A N 1
ATOM 654 C CA . LYS A 1 89 ? -1.985 8.218 0.516 1.00 91.62 89 LYS A CA 1
ATOM 655 C C . LYS A 1 89 ? -0.843 7.528 1.262 1.00 91.62 89 LYS A C 1
ATOM 657 O O . LYS A 1 89 ? 0.003 6.881 0.649 1.00 91.62 89 LYS A O 1
ATOM 662 N N . PHE A 1 90 ? -0.832 7.636 2.590 1.00 86.62 90 PHE A N 1
ATOM 663 C CA . PHE A 1 90 ? 0.090 6.864 3.426 1.00 86.62 90 PHE A CA 1
ATOM 664 C C . PHE A 1 90 ? -0.207 5.358 3.308 1.00 86.62 90 PHE A C 1
ATOM 666 O O . PHE A 1 90 ? -1.358 4.969 3.119 1.00 86.62 90 PHE A O 1
ATOM 673 N N . GLY A 1 91 ? 0.830 4.519 3.389 1.00 84.94 91 GLY A N 1
ATOM 674 C CA . GLY A 1 91 ? 0.720 3.061 3.231 1.00 84.94 91 GLY A CA 1
ATOM 675 C C . GLY A 1 91 ? 0.476 2.569 1.797 1.00 84.94 91 GLY A C 1
ATOM 676 O O . GLY A 1 91 ? 0.515 1.368 1.563 1.00 84.94 91 GLY A O 1
ATOM 677 N N . VAL A 1 92 ? 0.264 3.467 0.830 1.00 89.81 92 VAL A N 1
ATOM 678 C CA . VAL A 1 92 ? 0.010 3.116 -0.574 1.00 89.81 92 VAL A CA 1
ATOM 679 C C . VAL A 1 92 ? 1.307 3.132 -1.382 1.00 89.81 92 VAL A C 1
ATOM 681 O O . VAL A 1 92 ? 2.158 4.013 -1.216 1.00 89.81 92 VAL A O 1
ATOM 684 N N . ILE A 1 93 ? 1.447 2.150 -2.271 1.00 91.81 93 ILE A N 1
ATOM 685 C CA . ILE A 1 93 ? 2.543 2.056 -3.240 1.00 91.81 93 ILE A CA 1
ATOM 686 C C . ILE A 1 93 ? 2.089 2.674 -4.568 1.00 91.81 93 ILE A C 1
ATOM 688 O O . ILE A 1 93 ? 0.983 2.423 -5.037 1.00 91.81 93 ILE A O 1
ATOM 692 N N . TYR A 1 94 ? 2.944 3.484 -5.183 1.00 94.38 94 TYR A N 1
ATOM 693 C CA . TYR A 1 94 ? 2.669 4.139 -6.460 1.00 94.38 94 TYR A CA 1
ATOM 694 C C . TYR A 1 94 ? 3.690 3.672 -7.495 1.00 94.38 94 TYR A C 1
ATOM 696 O O . TYR A 1 94 ? 4.891 3.779 -7.257 1.00 94.38 94 TYR A O 1
ATOM 704 N N . ILE A 1 95 ? 3.228 3.125 -8.616 1.00 93.88 95 ILE A N 1
ATOM 705 C CA . ILE A 1 95 ? 4.074 2.533 -9.655 1.00 93.88 95 ILE A CA 1
ATOM 706 C C . ILE A 1 95 ? 3.984 3.395 -10.914 1.00 93.88 95 ILE A C 1
ATOM 708 O O . ILE A 1 95 ? 2.897 3.619 -11.439 1.00 93.88 95 ILE A O 1
ATOM 712 N N . ASP A 1 96 ? 5.136 3.855 -11.389 1.00 94.56 96 ASP A N 1
ATOM 713 C CA . ASP A 1 96 ? 5.335 4.392 -12.732 1.00 94.56 96 ASP A CA 1
ATOM 714 C C . ASP A 1 96 ? 5.762 3.220 -13.630 1.00 94.56 96 ASP A C 1
ATOM 716 O O . ASP A 1 96 ? 6.867 2.686 -13.482 1.00 94.56 96 ASP A O 1
ATOM 720 N N . THR A 1 97 ? 4.865 2.773 -14.510 1.00 93.31 97 THR A N 1
ATOM 721 C CA . THR A 1 97 ? 5.102 1.662 -15.450 1.00 93.31 97 THR A CA 1
ATOM 722 C C . THR A 1 97 ? 5.993 2.077 -16.620 1.00 93.31 97 THR A C 1
ATOM 724 O O . THR A 1 97 ? 6.730 1.239 -17.136 1.00 93.31 97 THR A O 1
ATOM 727 N N . GLY A 1 98 ? 5.978 3.356 -17.010 1.00 91.56 98 GLY A N 1
ATOM 728 C CA . GLY A 1 98 ? 6.774 3.896 -18.113 1.00 91.56 98 GLY A CA 1
ATOM 729 C C . GLY A 1 98 ? 8.267 4.026 -17.793 1.00 91.56 98 GLY A C 1
ATOM 730 O O . GLY A 1 98 ? 9.100 3.860 -18.683 1.00 91.56 98 GLY A O 1
ATOM 731 N N . SER A 1 99 ? 8.622 4.278 -16.528 1.00 90.56 99 SER A N 1
ATOM 732 C CA . SER A 1 99 ? 10.015 4.306 -16.046 1.00 90.56 99 SER A CA 1
ATOM 733 C C . SER A 1 99 ? 10.418 3.103 -15.177 1.00 90.56 99 SER A C 1
ATOM 735 O O . SER A 1 99 ? 11.566 3.040 -14.728 1.00 90.56 99 SER A O 1
ATOM 737 N N . ASN A 1 100 ? 9.490 2.162 -14.956 1.00 89.31 100 ASN A N 1
ATOM 738 C CA . ASN A 1 100 ? 9.590 1.016 -14.044 1.00 89.31 100 ASN A CA 1
ATOM 739 C C . ASN A 1 100 ? 10.112 1.406 -12.647 1.00 89.31 100 ASN A C 1
ATOM 741 O O . ASN A 1 100 ? 11.108 0.880 -12.134 1.00 89.31 100 ASN A O 1
ATOM 745 N N . LYS A 1 101 ? 9.452 2.398 -12.035 1.00 91.12 101 LYS A N 1
ATOM 746 C CA . LYS A 1 101 ? 9.820 2.940 -10.719 1.00 91.12 101 LYS A CA 1
ATOM 747 C C . LYS A 1 101 ? 8.677 2.849 -9.729 1.00 91.12 101 LYS A C 1
ATOM 749 O O . LYS A 1 101 ? 7.525 3.145 -10.025 1.00 91.12 101 LYS A O 1
ATOM 754 N N . THR A 1 102 ? 9.029 2.450 -8.515 1.00 92.94 102 THR A N 1
ATOM 755 C CA . THR A 1 102 ? 8.104 2.274 -7.400 1.00 92.94 102 THR A CA 1
ATOM 756 C C . THR A 1 102 ? 8.358 3.355 -6.361 1.00 92.94 102 THR A C 1
ATOM 758 O O . THR A 1 102 ? 9.491 3.561 -5.923 1.00 92.94 102 THR A O 1
ATOM 761 N N . TYR A 1 103 ? 7.296 4.024 -5.931 1.00 94.44 103 TYR A N 1
ATOM 762 C CA . TYR A 1 103 ? 7.310 5.169 -5.033 1.00 94.44 103 TYR A CA 1
ATOM 763 C C . TYR A 1 103 ? 6.403 4.939 -3.822 1.00 94.44 103 TYR A C 1
ATOM 765 O O . TYR A 1 103 ? 5.452 4.154 -3.859 1.00 94.44 103 TYR A O 1
ATOM 773 N N . ARG A 1 104 ? 6.665 5.685 -2.749 1.00 93.88 104 ARG A N 1
ATOM 774 C CA . ARG A 1 104 ? 5.739 5.878 -1.626 1.00 93.88 104 ARG A CA 1
ATOM 775 C C . ARG A 1 104 ? 5.515 7.368 -1.385 1.00 93.88 104 ARG A C 1
ATOM 777 O O . ARG A 1 104 ? 6.314 8.205 -1.805 1.00 93.88 104 ARG A O 1
ATOM 784 N N . TRP A 1 105 ? 4.404 7.693 -0.730 1.00 94.88 105 TRP A N 1
ATOM 785 C CA . TRP A 1 105 ? 4.079 9.061 -0.333 1.00 94.88 105 TRP A CA 1
ATOM 786 C C . TRP A 1 105 ? 4.700 9.409 1.023 1.00 94.88 105 TRP A C 1
ATOM 788 O O . TRP A 1 105 ? 4.475 8.717 2.016 1.00 94.88 105 TRP A O 1
ATOM 798 N N . ASP A 1 106 ? 5.452 10.505 1.060 1.00 93.00 106 ASP A N 1
ATOM 799 C CA . ASP A 1 106 ? 5.942 11.165 2.268 1.00 93.00 106 ASP A CA 1
ATOM 800 C C . ASP A 1 106 ? 4.978 12.310 2.606 1.00 93.00 106 ASP A C 1
ATOM 802 O O . ASP A 1 106 ? 4.911 13.328 1.909 1.00 93.00 106 ASP A O 1
ATOM 806 N N . SER A 1 107 ? 4.201 12.121 3.673 1.00 91.50 107 SER A N 1
ATOM 807 C CA . SER A 1 107 ? 3.189 13.073 4.139 1.00 91.50 107 SER A CA 1
ATOM 808 C C . SER A 1 107 ? 3.762 14.292 4.861 1.00 91.50 107 SER A C 1
ATOM 810 O O . SER A 1 107 ? 3.081 15.313 4.924 1.00 91.50 107 SER A O 1
ATOM 812 N N . GLU A 1 108 ? 4.985 14.210 5.389 1.00 92.75 108 GLU A N 1
ATOM 813 C CA . GLU A 1 108 ? 5.634 15.313 6.108 1.00 92.75 108 GLU A CA 1
ATOM 814 C C . GLU A 1 108 ? 6.175 16.341 5.110 1.00 92.75 108 GLU A C 1
ATOM 816 O O . GLU A 1 108 ? 5.882 17.534 5.190 1.00 92.75 108 GLU A O 1
ATOM 821 N N . ASN A 1 109 ? 6.898 15.858 4.098 1.00 93.38 109 ASN A N 1
ATOM 822 C CA . ASN A 1 109 ? 7.469 16.681 3.035 1.00 93.38 109 ASN A CA 1
ATOM 823 C C . ASN A 1 109 ? 6.514 16.884 1.844 1.00 93.38 109 ASN A C 1
ATOM 825 O O . ASN A 1 109 ? 6.851 17.635 0.930 1.00 93.38 109 ASN A O 1
ATOM 829 N N . ARG A 1 110 ? 5.341 16.231 1.847 1.00 93.19 110 ARG A N 1
ATOM 830 C CA . ARG A 1 110 ? 4.315 16.262 0.784 1.00 93.19 110 ARG A CA 1
ATOM 831 C C . ARG A 1 110 ? 4.891 15.968 -0.606 1.00 93.19 110 ARG A C 1
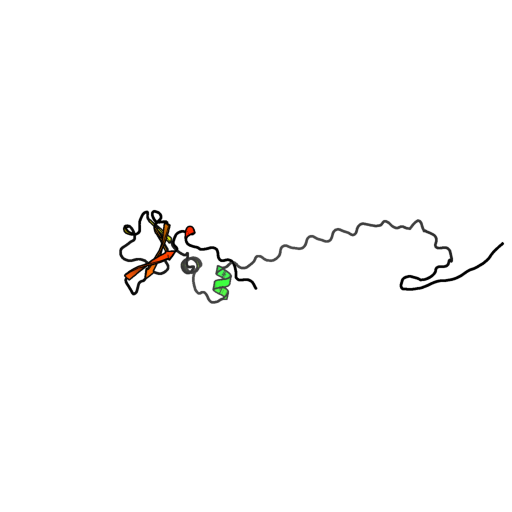ATOM 833 O O . ARG A 1 110 ? 4.699 16.734 -1.549 1.00 93.19 110 ARG A O 1
ATOM 840 N N . LYS A 1 111 ? 5.619 14.855 -0.716 1.00 95.94 111 LYS A N 1
ATOM 841 C CA . LYS A 1 111 ? 6.308 14.426 -1.944 1.00 95.94 111 LYS A CA 1
ATOM 842 C C . LYS A 1 111 ? 6.219 12.914 -2.133 1.00 95.94 111 LYS A C 1
ATOM 844 O O . LYS A 1 111 ? 6.093 12.164 -1.168 1.00 95.94 111 LYS A O 1
ATOM 849 N N . TYR A 1 112 ? 6.380 12.457 -3.369 1.00 95.06 112 TYR A N 1
ATOM 850 C CA . TYR A 1 112 ? 6.705 11.058 -3.634 1.00 95.06 112 TYR A CA 1
ATOM 851 C C . TYR A 1 112 ? 8.210 10.835 -3.481 1.00 95.06 112 TYR A C 1
ATOM 853 O O . TYR A 1 112 ? 9.012 11.663 -3.916 1.00 95.06 112 TYR A O 1
ATOM 861 N N . PHE A 1 113 ? 8.600 9.713 -2.880 1.00 92.75 113 PHE A N 1
ATOM 862 C CA . PHE A 1 113 ? 9.988 9.258 -2.832 1.00 92.75 113 PHE A CA 1
ATOM 863 C C . PHE A 1 113 ? 10.104 7.877 -3.473 1.00 92.75 113 PHE A C 1
ATOM 865 O O . PHE A 1 113 ? 9.256 7.010 -3.259 1.00 92.75 113 PHE A O 1
ATOM 872 N N . CYS A 1 114 ? 11.134 7.694 -4.299 1.00 92.56 114 CYS A N 1
ATOM 873 C CA . CYS A 1 114 ? 11.416 6.426 -4.961 1.00 92.56 114 CYS A CA 1
ATOM 874 C C . CYS A 1 114 ? 11.880 5.408 -3.909 1.00 92.56 114 CYS A C 1
ATOM 876 O O . CYS A 1 114 ? 12.809 5.683 -3.152 1.00 92.56 114 CYS A O 1
ATOM 878 N N . VAL A 1 115 ? 11.234 4.245 -3.868 1.00 89.81 115 VAL A N 1
ATOM 879 C CA . VAL A 1 115 ? 11.561 3.119 -2.973 1.00 89.81 115 VAL A CA 1
ATOM 880 C C . VAL A 1 115 ? 12.035 1.877 -3.727 1.00 89.81 115 VAL A C 1
ATOM 882 O O . VAL A 1 115 ? 12.615 0.985 -3.119 1.00 89.81 115 VAL A O 1
ATOM 885 N N . GLY A 1 116 ? 11.818 1.829 -5.042 1.00 84.69 116 GLY A N 1
ATOM 886 C CA . GLY A 1 116 ? 12.347 0.800 -5.931 1.00 84.69 116 GLY A CA 1
ATOM 887 C C . GLY A 1 116 ? 12.546 1.348 -7.341 1.00 84.69 116 GLY A C 1
ATOM 888 O O . GLY A 1 116 ? 11.779 2.186 -7.809 1.00 84.69 116 GLY A O 1
ATOM 889 N N . SER A 1 117 ? 13.591 0.888 -8.010 1.00 74.94 117 SER A N 1
ATOM 890 C CA . SER A 1 117 ? 13.813 1.049 -9.449 1.00 74.94 117 SER A CA 1
ATOM 891 C C . SER A 1 117 ? 14.041 -0.334 -10.052 1.00 74.94 117 SER A C 1
ATOM 893 O O . SER A 1 117 ? 14.063 -1.322 -9.316 1.00 74.94 117 SER A O 1
ATOM 895 N N . ASP A 1 118 ? 14.181 -0.385 -11.372 1.00 65.31 118 ASP A N 1
ATOM 896 C CA . ASP A 1 118 ? 14.405 -1.605 -12.140 1.00 65.31 118 ASP A CA 1
ATOM 897 C C . ASP A 1 118 ? 15.394 -2.585 -11.485 1.00 65.31 118 ASP A C 1
ATOM 899 O O . ASP A 1 118 ? 16.463 -2.197 -11.005 1.00 65.31 118 ASP A O 1
ATOM 903 N N . TYR A 1 119 ? 15.058 -3.879 -11.505 1.00 57.00 119 TYR A N 1
ATOM 904 C CA . TYR A 1 119 ? 15.866 -4.933 -10.870 1.00 57.00 119 TYR A CA 1
ATOM 905 C C . TYR A 1 119 ? 17.292 -5.016 -11.445 1.00 57.00 119 TYR A C 1
ATOM 907 O O . TYR A 1 119 ? 18.182 -5.564 -10.798 1.00 57.00 119 TYR A O 1
ATOM 915 N N . SER A 1 120 ? 17.518 -4.444 -12.631 1.00 59.12 120 SER A N 1
ATOM 916 C CA . SER A 1 120 ? 18.825 -4.278 -13.274 1.00 59.12 120 SER A CA 1
ATOM 917 C C . SER A 1 120 ? 19.867 -3.543 -12.419 1.00 59.12 120 SER A C 1
ATOM 919 O O . SER A 1 120 ? 21.052 -3.837 -12.559 1.00 59.12 120 SER A O 1
ATOM 921 N N . ASP A 1 121 ? 19.449 -2.639 -11.524 1.00 56.53 121 ASP A N 1
ATOM 922 C CA . ASP A 1 121 ? 20.354 -1.912 -10.617 1.00 56.53 121 ASP A CA 1
ATOM 923 C C . ASP A 1 121 ? 20.699 -2.711 -9.340 1.00 56.53 121 ASP A C 1
ATOM 925 O O . ASP A 1 121 ? 21.584 -2.316 -8.573 1.00 56.53 121 ASP A O 1
ATOM 929 N N . ILE A 1 122 ? 20.046 -3.857 -9.093 1.00 62.91 122 ILE A N 1
ATOM 930 C CA . ILE A 1 122 ? 20.373 -4.741 -7.966 1.00 62.91 122 ILE A CA 1
ATOM 931 C C . ILE A 1 122 ? 21.628 -5.547 -8.318 1.00 62.91 122 ILE A C 1
ATOM 933 O O . ILE A 1 122 ? 21.573 -6.698 -8.756 1.00 62.91 122 ILE A O 1
ATOM 937 N N . GLY A 1 123 ? 22.788 -4.922 -8.102 1.00 62.06 123 GLY A N 1
ATOM 938 C CA . GLY A 1 123 ? 24.089 -5.574 -8.220 1.00 62.06 123 GLY A CA 1
ATOM 939 C C . GLY A 1 123 ? 24.129 -6.879 -7.419 1.00 62.06 123 GLY A C 1
ATOM 940 O O . GLY A 1 123 ? 23.706 -6.919 -6.262 1.00 62.06 123 GLY A O 1
ATOM 941 N N . VAL A 1 124 ? 24.626 -7.951 -8.047 1.00 66.50 124 VAL A N 1
ATOM 942 C CA . VAL A 1 124 ? 24.579 -9.317 -7.501 1.00 66.50 124 VAL A CA 1
ATOM 943 C C . VAL A 1 124 ? 25.165 -9.358 -6.091 1.00 66.50 124 VAL A C 1
ATOM 945 O O . VAL A 1 124 ? 26.383 -9.242 -5.908 1.00 66.50 124 VAL A O 1
ATOM 948 N N . ILE A 1 125 ? 24.295 -9.592 -5.102 1.00 67.56 125 ILE A N 1
ATOM 949 C CA . ILE A 1 125 ? 24.682 -9.868 -3.719 1.00 67.56 125 ILE A CA 1
ATOM 950 C C . ILE A 1 125 ? 25.365 -11.235 -3.638 1.00 67.56 125 ILE A C 1
ATOM 952 O O . ILE A 1 125 ? 24.780 -12.248 -3.263 1.00 67.56 125 ILE A O 1
ATOM 956 N N . ASN A 1 126 ? 26.646 -11.246 -4.001 1.00 60.19 126 ASN A N 1
ATOM 957 C CA . ASN A 1 126 ? 27.570 -12.331 -3.716 1.00 60.19 126 ASN A CA 1
ATOM 958 C C . ASN A 1 126 ? 27.692 -12.432 -2.193 1.00 60.19 126 ASN A C 1
ATOM 960 O O . ASN A 1 126 ? 28.525 -11.750 -1.594 1.00 60.19 126 ASN A O 1
ATOM 964 N N . GLY A 1 127 ? 26.802 -13.222 -1.581 1.00 56.84 127 GLY A N 1
ATOM 965 C CA . GLY A 1 127 ? 26.732 -13.423 -0.137 1.00 56.84 127 GLY A CA 1
ATOM 966 C C . GLY A 1 127 ? 28.129 -13.699 0.398 1.00 56.84 127 GLY A C 1
ATOM 967 O O . GLY A 1 127 ? 28.788 -14.632 -0.064 1.00 56.84 127 GLY A O 1
ATOM 968 N N . GLY A 1 128 ? 28.602 -12.814 1.280 1.00 52.31 128 GLY A N 1
ATOM 969 C CA . GLY A 1 128 ? 30.003 -12.776 1.685 1.00 52.31 128 GLY A CA 1
ATOM 970 C C . GLY A 1 128 ? 30.470 -14.144 2.169 1.00 52.31 128 GLY A C 1
ATOM 971 O O . GLY A 1 128 ? 29.719 -14.839 2.853 1.00 52.31 128 GLY A O 1
ATOM 972 N N . LYS A 1 129 ? 31.694 -14.536 1.792 1.00 52.00 129 LYS A N 1
ATOM 973 C CA . LYS A 1 129 ? 32.276 -15.808 2.235 1.00 52.00 129 LYS A CA 1
ATOM 974 C C . LYS A 1 129 ? 32.200 -15.89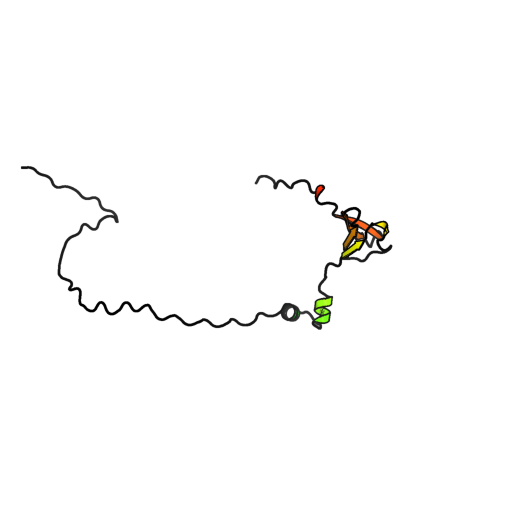6 3.762 1.00 52.00 129 LYS A C 1
ATOM 976 O O . LYS A 1 129 ? 32.712 -15.004 4.437 1.00 52.00 129 LYS A O 1
ATOM 981 N N . ALA A 1 130 ? 31.545 -16.953 4.240 1.00 57.31 130 ALA A N 1
ATOM 982 C CA . ALA A 1 130 ? 31.542 -17.364 5.640 1.00 57.31 130 ALA A CA 1
ATOM 983 C C . ALA A 1 130 ? 32.935 -17.846 6.081 1.00 57.31 130 ALA A C 1
ATOM 985 O O . ALA A 1 130 ? 33.694 -18.312 5.196 1.00 57.31 130 ALA A O 1
#